Protein AF-A0A0T6B640-F1 (afdb_monomer_lite)

Organism: NCBI:txid1629725

Structure (mmCIF, N/CA/C/O backbone):
data_AF-A0A0T6B640-F1
#
_entry.id   AF-A0A0T6B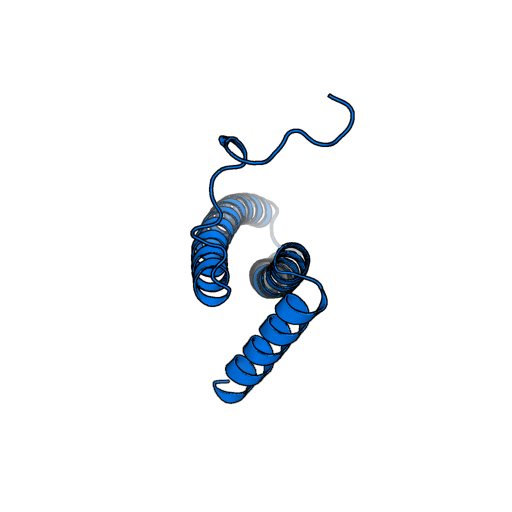640-F1
#
loop_
_atom_site.group_PDB
_atom_site.id
_atom_site.type_symbol
_atom_site.label_atom_id
_atom_site.label_alt_id
_atom_site.label_comp_id
_atom_site.label_asym_id
_atom_site.label_entity_id
_atom_site.label_seq_id
_atom_site.pdbx_PDB_ins_code
_atom_site.Cartn_x
_atom_site.Cartn_y
_atom_site.Cartn_z
_atom_site.occupancy
_atom_site.B_iso_or_equiv
_atom_site.auth_seq_id
_atom_site.auth_comp_id
_atom_site.auth_asym_id
_atom_site.auth_atom_id
_atom_site.pdbx_PDB_model_num
ATOM 1 N N . ARG A 1 1 ? -9.699 -20.304 -3.403 1.00 59.12 1 ARG A N 1
ATOM 2 C CA . ARG A 1 1 ? -9.956 -18.844 -3.419 1.00 59.12 1 ARG A CA 1
ATOM 3 C C . ARG A 1 1 ? -11.007 -18.385 -2.395 1.00 59.12 1 ARG A C 1
ATOM 5 O O . ARG A 1 1 ? -10.601 -17.715 -1.464 1.00 59.12 1 ARG A O 1
ATOM 12 N N . GLN A 1 2 ? -12.302 -18.744 -2.470 1.00 40.62 2 GLN A N 1
ATOM 13 C CA . GLN A 1 2 ? -13.299 -18.307 -1.453 1.00 40.62 2 GLN A CA 1
ATOM 14 C C . GLN A 1 2 ? -13.027 -18.875 -0.040 1.00 40.62 2 GLN A C 1
ATOM 16 O O . GLN A 1 2 ? -13.070 -18.146 0.942 1.00 40.62 2 GLN A O 1
ATOM 21 N N . LEU A 1 3 ? -12.633 -20.150 0.056 1.00 56.22 3 LEU A N 1
ATOM 22 C CA . LEU A 1 3 ? -12.233 -20.782 1.324 1.00 56.22 3 LEU A CA 1
ATOM 23 C C . LEU A 1 3 ? -10.952 -20.186 1.934 1.00 56.22 3 LEU A C 1
ATOM 25 O O . LEU A 1 3 ? -10.850 -20.077 3.149 1.00 56.22 3 LEU A O 1
ATOM 29 N N . GLU A 1 4 ? -9.996 -19.752 1.111 1.00 63.28 4 GLU A N 1
ATOM 30 C CA . GLU A 1 4 ? -8.750 -19.129 1.592 1.00 63.28 4 GLU A CA 1
ATOM 31 C C . GLU A 1 4 ? -9.000 -17.731 2.158 1.00 63.28 4 GLU A C 1
ATOM 33 O O . GLU A 1 4 ? -8.387 -17.357 3.153 1.00 63.28 4 GLU A O 1
ATOM 38 N N . LEU A 1 5 ? -9.934 -16.985 1.560 1.00 64.50 5 LEU A N 1
ATOM 39 C CA . LEU A 1 5 ? -10.341 -15.671 2.054 1.00 64.50 5 LEU A CA 1
ATOM 40 C C . LEU A 1 5 ? -11.079 -15.778 3.392 1.00 64.50 5 LEU A C 1
ATOM 42 O O . LEU A 1 5 ? -10.825 -14.972 4.283 1.00 64.50 5 LEU A O 1
ATOM 46 N N . LEU A 1 6 ? -11.929 -16.795 3.572 1.00 64.62 6 LEU A N 1
ATOM 47 C CA . LEU A 1 6 ? -12.592 -17.043 4.858 1.00 64.62 6 LEU A CA 1
ATOM 48 C C . LEU A 1 6 ? -11.600 -17.452 5.953 1.00 64.62 6 LEU A C 1
ATOM 50 O O . LEU A 1 6 ? -11.656 -16.918 7.055 1.00 64.62 6 LEU A O 1
ATOM 54 N N . LEU A 1 7 ? -10.648 -18.334 5.640 1.00 68.25 7 LEU A N 1
ATOM 55 C CA . LEU A 1 7 ? -9.650 -18.815 6.605 1.00 68.25 7 LEU A CA 1
ATOM 56 C C . LEU A 1 7 ? -8.618 -17.730 6.970 1.00 68.25 7 LEU A C 1
ATOM 58 O O . LEU A 1 7 ? -8.061 -17.735 8.066 1.00 68.25 7 LEU A O 1
ATOM 62 N N . HIS A 1 8 ? -8.345 -16.793 6.059 1.00 69.81 8 HIS A N 1
ATOM 63 C CA . HIS A 1 8 ? -7.498 -15.631 6.334 1.00 69.81 8 HIS A CA 1
ATOM 64 C C . HIS A 1 8 ? -8.224 -14.571 7.171 1.00 69.81 8 HIS A C 1
ATOM 66 O O . HIS A 1 8 ? -7.648 -14.060 8.126 1.00 69.81 8 HIS A O 1
ATOM 72 N N . ASN A 1 9 ? -9.488 -14.272 6.845 1.00 72.38 9 ASN A N 1
ATOM 73 C CA . ASN A 1 9 ? -10.304 -13.335 7.620 1.00 72.38 9 ASN A CA 1
ATOM 74 C C . ASN A 1 9 ? -10.476 -13.802 9.069 1.00 72.38 9 ASN A C 1
ATOM 76 O O . ASN A 1 9 ? -10.233 -13.018 9.976 1.00 72.38 9 ASN A O 1
ATOM 80 N N . PHE A 1 10 ? -10.788 -15.085 9.273 1.00 69.62 10 PHE A N 1
ATOM 81 C CA . PHE A 1 10 ? -10.949 -15.664 10.608 1.00 69.62 10 PHE A CA 1
ATOM 82 C C . PHE A 1 10 ? -9.686 -15.492 11.470 1.00 69.62 10 PHE A C 1
ATOM 84 O O . PHE A 1 10 ? -9.758 -15.044 12.606 1.00 69.62 10 PHE A O 1
ATOM 91 N N . ARG A 1 11 ? -8.500 -15.727 10.889 1.00 76.75 11 ARG A N 1
ATOM 92 C CA . ARG A 1 11 ? -7.226 -15.570 11.609 1.00 76.75 11 ARG A CA 1
ATOM 93 C C . ARG A 1 11 ? -6.909 -14.129 12.007 1.00 76.75 11 ARG A C 1
ATOM 95 O O . ARG A 1 11 ? -6.250 -13.922 13.020 1.00 76.75 11 ARG A O 1
ATOM 102 N N . LEU A 1 12 ? -7.312 -13.138 11.211 1.00 83.12 12 LEU A N 1
ATOM 103 C CA . LEU A 1 12 ? -7.109 -11.730 11.565 1.00 83.12 12 LEU A CA 1
ATOM 104 C C . LEU A 1 12 ? -8.036 -11.296 12.701 1.00 83.12 12 LEU A C 1
ATOM 106 O O . LEU A 1 12 ? -7.605 -10.533 13.563 1.00 83.12 12 LEU A O 1
ATOM 110 N N . ASP A 1 13 ? -9.270 -11.802 12.699 1.00 83.19 13 ASP A N 1
ATOM 111 C CA . ASP A 1 13 ? -10.258 -11.528 13.739 1.00 83.19 13 ASP A CA 1
ATOM 112 C C . ASP A 1 13 ? -9.788 -12.102 15.094 1.00 83.19 13 ASP A C 1
ATOM 114 O O . ASP A 1 13 ? -9.744 -11.361 16.074 1.00 83.19 13 ASP A O 1
ATOM 118 N N . ASP A 1 14 ? -9.277 -13.342 15.125 1.00 86.38 14 ASP A N 1
ATOM 119 C CA . ASP A 1 14 ? -8.721 -13.971 16.341 1.00 86.38 14 ASP A CA 1
ATOM 120 C C . ASP A 1 14 ? -7.536 -13.180 16.936 1.00 86.38 14 ASP A C 1
ATOM 122 O O . ASP A 1 14 ? -7.410 -13.000 18.150 1.00 86.38 14 ASP A O 1
ATOM 126 N N . ILE A 1 15 ? -6.634 -12.690 16.074 1.00 85.00 15 ILE A N 1
ATOM 127 C CA . ILE A 1 15 ? -5.472 -11.888 16.489 1.00 85.00 15 ILE A CA 1
ATOM 128 C C . ILE A 1 15 ? -5.931 -10.536 17.041 1.00 85.00 15 ILE A C 1
ATOM 130 O O . ILE A 1 15 ? -5.375 -10.065 18.035 1.00 85.00 15 ILE A O 1
ATOM 134 N N . ALA A 1 16 ? -6.917 -9.903 16.404 1.00 86.88 16 ALA A N 1
ATOM 135 C CA . ALA A 1 16 ? -7.463 -8.629 16.851 1.00 86.88 16 ALA A CA 1
ATOM 136 C C . ALA A 1 16 ? -8.223 -8.762 18.178 1.00 86.88 16 ALA A C 1
ATOM 138 O O . ALA A 1 16 ? -8.130 -7.861 19.009 1.00 86.88 16 ALA A O 1
ATOM 139 N N . GLU A 1 17 ? -8.914 -9.878 18.409 1.00 86.31 17 GLU A N 1
ATOM 140 C CA . GLU A 1 17 ? -9.605 -10.160 19.669 1.00 86.31 17 GLU A CA 1
ATOM 141 C C . GLU A 1 17 ? -8.618 -10.443 20.814 1.00 86.31 17 GLU A C 1
ATOM 143 O O . GLU A 1 17 ? -8.789 -9.925 21.916 1.00 86.31 17 GLU A O 1
ATOM 148 N N . TYR A 1 18 ? -7.535 -11.187 20.553 1.00 88.50 18 TYR A N 1
ATOM 149 C CA . TYR A 1 18 ? -6.545 -11.531 21.582 1.00 88.50 18 TYR A CA 1
ATOM 150 C C . TYR A 1 18 ? -5.541 -10.403 21.884 1.00 88.50 18 TYR A C 1
ATOM 152 O O . TYR A 1 18 ? -5.236 -10.132 23.045 1.00 88.50 18 TYR A O 1
ATOM 160 N N . PHE A 1 19 ? -4.993 -9.745 20.855 1.00 85.69 19 PHE A N 1
ATOM 161 C CA . PHE A 1 19 ? -3.958 -8.707 21.002 1.00 85.69 19 PHE A CA 1
ATOM 162 C C . PHE A 1 19 ? -4.503 -7.276 20.918 1.00 85.69 19 PHE A C 1
ATOM 164 O O . PHE A 1 19 ? -3.788 -6.323 21.230 1.00 85.69 19 PHE A O 1
ATOM 171 N N . GLY A 1 20 ? -5.752 -7.104 20.493 1.00 86.44 20 GLY A N 1
ATOM 172 C CA . GLY A 1 20 ? -6.370 -5.806 20.268 1.00 86.44 20 GLY A CA 1
ATOM 173 C C . GLY A 1 20 ? -6.269 -5.324 18.819 1.00 86.44 20 GLY A C 1
ATOM 174 O O . GLY A 1 20 ? -5.357 -5.654 18.051 1.00 86.44 20 GLY A O 1
ATOM 175 N N . VAL A 1 21 ? -7.206 -4.447 18.462 1.00 87.06 21 VAL A N 1
ATOM 176 C CA . VAL A 1 21 ? -7.420 -3.954 17.093 1.00 87.06 21 VAL A CA 1
ATOM 177 C C . VAL A 1 21 ? -6.201 -3.240 16.504 1.00 87.06 21 VAL A C 1
ATOM 179 O O . VAL A 1 21 ? -5.927 -3.369 15.313 1.00 87.06 21 VAL A O 1
ATOM 182 N N . LYS A 1 22 ? -5.401 -2.541 17.320 1.00 85.56 22 LYS A N 1
ATOM 183 C CA . LYS A 1 22 ? -4.188 -1.852 16.844 1.00 85.56 22 LYS A CA 1
ATOM 184 C C . LYS A 1 22 ? -3.147 -2.829 16.284 1.00 85.56 22 LYS A C 1
ATOM 186 O O . LYS A 1 22 ? -2.540 -2.555 15.249 1.00 85.56 22 LYS A O 1
ATOM 191 N N . ILE A 1 23 ? -2.950 -3.963 16.957 1.00 87.50 23 ILE A N 1
ATOM 192 C CA . ILE A 1 23 ? -2.012 -5.009 16.530 1.00 87.50 23 ILE A CA 1
ATOM 193 C C . ILE A 1 23 ? -2.610 -5.812 15.369 1.00 87.50 23 ILE A C 1
ATOM 195 O O . ILE A 1 23 ? -1.911 -6.065 14.387 1.00 87.50 23 ILE A O 1
ATOM 199 N N . GLY A 1 24 ? -3.913 -6.109 15.412 1.00 89.00 24 GLY A N 1
ATOM 200 C CA . GLY A 1 24 ? -4.632 -6.725 14.292 1.00 89.00 24 GLY A CA 1
ATOM 201 C C . GLY A 1 24 ? -4.518 -5.913 12.995 1.00 89.00 24 GLY A C 1
ATOM 202 O O . GLY A 1 24 ? -4.179 -6.460 11.945 1.00 89.00 24 GLY A O 1
ATOM 203 N N . MET A 1 25 ? -4.700 -4.591 13.067 1.00 89.00 25 MET A N 1
ATOM 204 C CA . MET A 1 25 ? -4.591 -3.691 11.914 1.00 89.00 25 MET A CA 1
ATOM 205 C C . MET A 1 25 ? -3.171 -3.670 11.325 1.00 89.00 25 MET A C 1
ATOM 207 O O . MET A 1 25 ? -3.011 -3.599 10.107 1.00 89.00 25 MET A O 1
ATOM 211 N N . TYR A 1 26 ? -2.133 -3.784 12.161 1.00 89.56 26 TYR A N 1
ATOM 212 C CA . TYR A 1 26 ? -0.746 -3.882 11.695 1.00 89.56 26 TYR A CA 1
ATOM 213 C C . TYR A 1 26 ? -0.493 -5.169 10.898 1.00 89.56 26 TYR A C 1
ATOM 215 O O . TYR A 1 26 ? 0.060 -5.115 9.799 1.00 89.56 26 TYR A O 1
ATOM 223 N N . PHE A 1 27 ? -0.923 -6.325 11.410 1.00 88.81 27 PHE A N 1
ATOM 224 C CA . PHE A 1 27 ? -0.769 -7.593 10.690 1.00 88.81 27 PHE A CA 1
ATOM 225 C C . PHE A 1 27 ? -1.593 -7.624 9.400 1.00 88.81 27 PHE A C 1
ATOM 227 O O . PHE A 1 27 ? -1.111 -8.097 8.369 1.00 88.81 27 PHE A O 1
ATOM 234 N N . ALA A 1 28 ? -2.798 -7.053 9.430 1.00 89.88 28 ALA A N 1
ATOM 235 C CA . ALA A 1 28 ? -3.635 -6.888 8.250 1.00 89.88 28 ALA A CA 1
ATOM 236 C C . ALA A 1 28 ? -2.958 -6.000 7.187 1.00 89.88 28 ALA A C 1
ATOM 238 O O . ALA A 1 28 ? -2.963 -6.341 6.002 1.00 89.88 28 ALA A O 1
ATOM 239 N N . TRP A 1 29 ? -2.313 -4.906 7.608 1.00 90.38 29 TRP A N 1
ATOM 240 C CA . TRP A 1 29 ? -1.509 -4.050 6.731 1.00 90.38 29 TRP A CA 1
ATOM 241 C C . TRP A 1 29 ? -0.329 -4.792 6.124 1.00 90.38 29 TRP A C 1
ATOM 243 O O . TRP A 1 29 ? -0.127 -4.729 4.915 1.00 90.38 29 TRP A O 1
ATOM 253 N N . LEU A 1 30 ? 0.419 -5.538 6.933 1.00 89.25 30 LEU A N 1
ATOM 254 C CA . LEU A 1 30 ? 1.593 -6.273 6.477 1.00 89.25 30 LEU A CA 1
ATOM 255 C C . LEU A 1 30 ? 1.231 -7.327 5.415 1.00 89.25 30 LEU A C 1
ATOM 257 O O . LEU A 1 30 ? 1.897 -7.428 4.381 1.00 89.25 30 LEU A O 1
ATOM 261 N N . GLY A 1 31 ? 0.150 -8.082 5.631 1.00 88.38 31 GLY A N 1
ATOM 262 C CA . GLY A 1 31 ? -0.361 -9.048 4.653 1.00 88.38 31 GLY A CA 1
ATOM 263 C C . GLY A 1 31 ? -0.829 -8.385 3.352 1.00 88.38 31 GLY A C 1
ATOM 264 O O . GLY A 1 31 ? -0.505 -8.836 2.250 1.00 88.38 31 GLY A O 1
ATOM 265 N N . HIS A 1 32 ? -1.541 -7.262 3.454 1.00 88.19 32 HIS A N 1
ATOM 266 C CA . HIS A 1 32 ? -1.981 -6.509 2.280 1.00 88.19 32 HIS A CA 1
ATOM 267 C C . HIS A 1 32 ? -0.803 -5.882 1.510 1.00 88.19 32 HIS A C 1
ATOM 269 O O . HIS A 1 32 ? -0.768 -5.911 0.282 1.00 88.19 32 HIS A O 1
ATOM 275 N N . TYR A 1 33 ? 0.203 -5.368 2.217 1.00 88.81 33 TYR A N 1
ATOM 276 C CA . TYR A 1 33 ? 1.395 -4.763 1.624 1.00 88.81 33 TYR A CA 1
ATOM 277 C C . TYR A 1 33 ? 2.242 -5.792 0.872 1.00 88.81 33 TYR A C 1
ATOM 279 O O . TYR A 1 33 ? 2.584 -5.595 -0.290 1.00 88.81 33 TYR A O 1
ATOM 287 N N . THR A 1 34 ? 2.540 -6.928 1.505 1.00 88.88 34 THR A N 1
ATOM 288 C CA . THR A 1 34 ? 3.339 -8.003 0.890 1.00 88.88 34 THR A CA 1
ATOM 289 C C . THR A 1 34 ? 2.681 -8.573 -0.365 1.00 88.88 34 THR A C 1
ATOM 291 O O . THR A 1 34 ? 3.360 -8.808 -1.365 1.00 88.88 34 THR A O 1
ATOM 294 N N . THR A 1 35 ? 1.355 -8.727 -0.360 1.00 86.88 35 THR A N 1
ATOM 295 C CA . THR A 1 35 ? 0.609 -9.149 -1.554 1.00 86.88 35 THR A CA 1
ATOM 296 C C . THR A 1 35 ? 0.600 -8.069 -2.633 1.00 86.88 35 THR A C 1
ATOM 298 O O . THR A 1 35 ? 0.824 -8.388 -3.801 1.00 86.88 35 THR A O 1
ATOM 301 N N . ALA A 1 36 ? 0.443 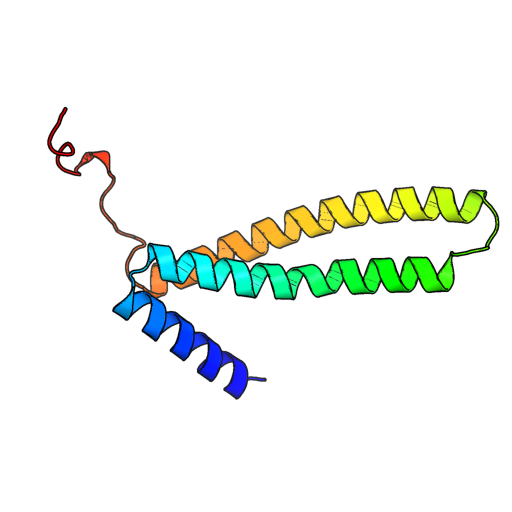-6.793 -2.276 1.00 89.25 36 ALA A N 1
ATOM 302 C CA . ALA A 1 36 ? 0.531 -5.692 -3.231 1.00 89.25 36 ALA A CA 1
ATOM 303 C C . ALA A 1 36 ? 1.920 -5.584 -3.886 1.00 89.25 36 ALA A C 1
ATOM 305 O O . ALA A 1 36 ? 1.995 -5.306 -5.084 1.00 89.25 36 ALA A O 1
ATOM 306 N N . LEU A 1 37 ? 3.001 -5.850 -3.139 1.00 88.62 37 LEU A N 1
ATOM 307 C CA . LEU A 1 37 ? 4.393 -5.804 -3.617 1.00 88.62 37 LEU A CA 1
ATOM 308 C C . LEU A 1 37 ? 4.709 -6.846 -4.693 1.00 88.62 37 LEU A C 1
ATOM 310 O O . LEU A 1 37 ? 5.630 -6.649 -5.486 1.00 88.62 37 LEU A O 1
ATOM 314 N N . SER A 1 38 ? 3.932 -7.926 -4.766 1.00 87.94 38 SER A N 1
ATOM 315 C CA . SER A 1 38 ? 4.094 -8.923 -5.826 1.00 87.94 38 SER A CA 1
ATOM 316 C C . SER A 1 38 ? 3.875 -8.329 -7.227 1.00 87.94 38 SER A C 1
ATOM 318 O O . SER A 1 38 ? 4.562 -8.715 -8.168 1.00 87.94 38 SER A O 1
ATOM 320 N N . ILE A 1 39 ? 2.990 -7.335 -7.368 1.00 87.75 39 ILE A N 1
ATOM 321 C CA . ILE A 1 39 ? 2.655 -6.703 -8.654 1.00 87.75 39 ILE A CA 1
ATOM 322 C C . ILE A 1 39 ? 3.858 -5.950 -9.259 1.00 87.75 39 ILE A C 1
ATOM 324 O O . ILE A 1 39 ? 4.257 -6.289 -10.376 1.00 87.75 39 ILE A O 1
ATOM 328 N N . PRO A 1 40 ? 4.478 -4.964 -8.577 1.00 90.31 40 PRO A N 1
ATOM 329 C CA . PRO A 1 40 ? 5.639 -4.259 -9.112 1.00 90.31 40 PRO A CA 1
ATOM 330 C C . PRO A 1 40 ? 6.861 -5.173 -9.230 1.00 90.31 40 PRO A C 1
ATOM 332 O O . PRO A 1 40 ? 7.659 -4.975 -10.143 1.00 90.31 40 PRO A O 1
ATOM 335 N N . ALA A 1 41 ? 6.989 -6.201 -8.380 1.00 90.44 41 ALA A N 1
ATOM 336 C CA . ALA A 1 41 ? 8.051 -7.198 -8.506 1.00 90.44 41 ALA A CA 1
ATOM 337 C C . ALA A 1 41 ? 7.948 -7.977 -9.827 1.00 90.44 41 ALA A C 1
ATOM 339 O O . ALA A 1 41 ? 8.946 -8.129 -10.529 1.00 90.44 41 ALA A O 1
ATOM 340 N N . ILE A 1 42 ? 6.740 -8.408 -10.208 1.00 92.44 42 ILE A N 1
ATOM 341 C CA . ILE A 1 42 ? 6.499 -9.087 -11.488 1.00 92.44 42 ILE A CA 1
ATOM 342 C C . ILE A 1 42 ? 6.789 -8.140 -12.657 1.00 92.44 42 ILE A C 1
ATOM 344 O O . ILE A 1 42 ? 7.516 -8.511 -13.574 1.00 92.44 42 ILE A O 1
ATOM 348 N N . VAL A 1 43 ? 6.279 -6.905 -12.620 1.00 90.56 43 VAL A N 1
ATOM 349 C CA . VAL A 1 43 ? 6.505 -5.914 -13.690 1.00 90.56 43 VAL A CA 1
ATOM 350 C C . VAL A 1 43 ? 7.991 -5.588 -13.853 1.00 90.56 43 VAL A C 1
ATOM 352 O O . VAL A 1 43 ? 8.489 -5.567 -14.976 1.00 90.56 43 VAL A O 1
ATOM 355 N N . GLY A 1 44 ? 8.716 -5.388 -12.749 1.00 90.00 44 GLY A N 1
ATOM 356 C CA . GLY A 1 44 ? 10.158 -5.144 -12.765 1.00 90.00 44 GLY A CA 1
ATOM 357 C C . GLY A 1 44 ? 10.952 -6.342 -13.285 1.00 90.00 44 GLY A C 1
ATOM 358 O O . GLY A 1 44 ? 11.889 -6.168 -14.059 1.00 90.00 44 GLY A O 1
ATOM 359 N N . PHE A 1 45 ? 10.544 -7.563 -12.933 1.00 91.44 45 PHE A N 1
ATOM 360 C CA . PHE A 1 45 ? 11.156 -8.784 -13.455 1.00 91.44 45 PHE A CA 1
ATOM 361 C C . PHE A 1 45 ? 10.927 -8.948 -14.964 1.00 91.44 45 PHE A C 1
ATOM 363 O O . PHE A 1 45 ? 11.864 -9.263 -15.695 1.00 91.44 45 PHE A O 1
ATOM 370 N N . PHE A 1 46 ? 9.715 -8.668 -15.454 1.00 89.50 46 PHE A N 1
ATOM 371 C CA . PHE A 1 46 ? 9.424 -8.644 -16.890 1.00 89.50 46 PHE A CA 1
ATOM 372 C C . PHE A 1 46 ? 10.222 -7.562 -17.621 1.00 89.50 46 PHE A C 1
ATOM 374 O O . PHE A 1 46 ? 10.767 -7.829 -18.689 1.00 89.50 46 PHE A O 1
ATOM 381 N N . PHE A 1 47 ? 10.331 -6.364 -17.043 1.00 87.38 47 PHE A N 1
ATOM 382 C CA . PHE A 1 47 ? 11.153 -5.295 -17.602 1.00 87.38 47 PHE A CA 1
ATOM 383 C C . PHE A 1 47 ? 12.620 -5.721 -17.705 1.00 87.38 47 PHE A C 1
ATOM 385 O O . PHE A 1 47 ? 13.227 -5.592 -18.765 1.00 87.38 47 PHE A O 1
ATOM 392 N N . TRP A 1 48 ? 13.166 -6.302 -16.637 1.00 85.56 48 TRP A N 1
ATOM 393 C CA . TRP A 1 48 ? 14.527 -6.820 -16.631 1.00 85.56 48 TRP A CA 1
ATOM 394 C C . TRP A 1 48 ? 14.718 -7.907 -17.699 1.00 85.56 48 TRP A C 1
ATOM 396 O O . TRP A 1 48 ? 15.621 -7.792 -18.515 1.00 85.56 48 TRP A O 1
ATOM 406 N N . LEU A 1 49 ? 13.832 -8.901 -17.799 1.00 86.94 49 LEU A N 1
ATOM 407 C CA . LEU A 1 49 ? 13.946 -9.947 -18.824 1.00 86.94 49 LEU A CA 1
ATOM 408 C C . LEU A 1 49 ? 13.839 -9.421 -20.265 1.00 86.94 49 LEU A C 1
ATOM 410 O O . LEU A 1 49 ? 14.544 -9.905 -21.147 1.00 86.94 49 LEU A O 1
ATOM 414 N N . CYS A 1 50 ? 12.941 -8.470 -20.531 1.00 81.94 50 CYS A N 1
ATOM 415 C CA . CYS A 1 50 ? 12.690 -7.986 -21.888 1.00 81.94 50 CYS A CA 1
ATOM 416 C C . CYS A 1 50 ? 13.676 -6.909 -22.348 1.00 81.94 50 CYS A C 1
ATOM 418 O O . CYS A 1 50 ? 13.926 -6.817 -23.551 1.00 81.94 50 CYS A O 1
ATOM 420 N N . CYS A 1 51 ? 14.189 -6.080 -21.437 1.00 74.62 51 CYS A N 1
ATOM 421 C CA . CYS A 1 51 ? 14.969 -4.887 -21.771 1.00 74.62 51 CYS A CA 1
ATOM 422 C C . CYS A 1 51 ? 16.460 -4.998 -21.441 1.00 74.62 51 CYS A C 1
ATOM 424 O O . CYS A 1 51 ? 17.231 -4.253 -22.040 1.00 74.62 51 CYS A O 1
ATOM 426 N N . ASN A 1 52 ? 16.882 -5.925 -20.572 1.00 72.38 52 ASN A N 1
ATOM 427 C CA . ASN A 1 52 ? 18.289 -6.067 -20.199 1.00 72.38 52 ASN A CA 1
ATOM 428 C C . ASN A 1 52 ? 19.146 -6.454 -21.417 1.00 72.38 52 ASN A C 1
ATOM 430 O O . ASN A 1 52 ? 18.933 -7.494 -22.042 1.00 72.38 52 ASN A O 1
ATOM 434 N N . GLY A 1 53 ? 20.096 -5.584 -21.774 1.00 70.88 53 GLY A N 1
ATOM 435 C CA . GLY A 1 53 ? 21.023 -5.808 -22.887 1.00 70.88 53 GLY A CA 1
ATOM 436 C C . GLY A 1 53 ? 20.511 -5.361 -24.263 1.00 70.88 53 GLY A C 1
ATOM 437 O O . GLY A 1 53 ? 21.103 -5.729 -25.279 1.00 70.88 53 GLY A O 1
ATOM 438 N N . ARG A 1 54 ? 19.424 -4.576 -24.330 1.00 71.62 54 ARG A N 1
ATOM 439 C CA . ARG A 1 54 ? 18.961 -3.914 -25.569 1.00 71.62 54 ARG A CA 1
ATOM 440 C C . ARG A 1 54 ? 19.591 -2.518 -25.720 1.00 71.62 54 ARG A C 1
ATOM 442 O O . ARG A 1 54 ? 20.357 -2.067 -24.883 1.00 71.62 54 ARG A O 1
ATOM 449 N N . HIS A 1 55 ? 19.314 -1.842 -26.838 1.00 76.31 55 HIS A N 1
ATOM 450 C CA . HIS A 1 55 ? 19.788 -0.477 -27.130 1.00 76.31 55 HIS A CA 1
ATOM 451 C C . HIS A 1 55 ? 19.503 0.518 -25.980 1.00 76.31 55 HIS A C 1
ATOM 453 O O . HIS A 1 55 ? 18.379 0.550 -25.481 1.00 76.31 55 HIS A O 1
ATOM 459 N N . GLN A 1 56 ? 20.469 1.394 -25.658 1.00 80.44 56 GLN A N 1
ATOM 460 C CA . GLN A 1 56 ? 20.413 2.376 -24.551 1.00 80.44 56 GLN A CA 1
ATOM 461 C C . GLN A 1 56 ? 19.153 3.265 -24.557 1.00 80.44 56 GLN A C 1
ATOM 463 O O . GLN A 1 56 ? 18.592 3.571 -23.510 1.00 80.44 56 GLN A O 1
ATOM 468 N N . THR A 1 57 ? 18.647 3.635 -25.735 1.00 81.69 57 THR A N 1
ATOM 469 C CA . THR A 1 57 ? 17.432 4.457 -25.867 1.00 81.69 57 THR A CA 1
ATOM 470 C C . THR A 1 57 ? 16.148 3.735 -25.449 1.00 81.69 57 THR A C 1
ATOM 472 O O . THR A 1 57 ? 15.202 4.384 -25.011 1.00 81.69 57 THR A O 1
ATOM 475 N N . LEU A 1 58 ? 16.086 2.402 -25.565 1.00 81.75 58 LEU A N 1
ATOM 476 C CA . LEU A 1 58 ? 14.925 1.615 -25.132 1.00 81.75 58 LEU A CA 1
ATOM 477 C C . LEU A 1 58 ? 14.888 1.445 -23.610 1.00 81.75 58 LEU A C 1
ATOM 479 O O . LEU A 1 58 ? 13.803 1.400 -23.032 1.00 81.75 58 LEU A O 1
ATOM 483 N N . GLU A 1 59 ? 16.056 1.358 -22.973 1.00 84.06 59 GLU A N 1
ATOM 484 C CA . GLU A 1 59 ? 16.171 1.265 -21.517 1.00 84.06 59 GLU A CA 1
ATOM 485 C C . GLU A 1 59 ? 15.720 2.573 -20.853 1.00 84.06 59 GLU A C 1
ATOM 487 O O . GLU A 1 59 ? 14.869 2.530 -19.966 1.00 84.06 59 GLU A O 1
ATOM 492 N N . ASP A 1 60 ? 16.176 3.728 -21.351 1.00 87.06 60 ASP A N 1
ATOM 493 C CA . ASP A 1 60 ? 15.777 5.049 -20.839 1.00 87.06 60 ASP A CA 1
ATOM 494 C C . ASP A 1 60 ? 14.262 5.286 -20.925 1.00 87.06 60 ASP A C 1
ATOM 496 O O . ASP A 1 60 ? 13.626 5.671 -19.940 1.00 87.06 60 ASP A O 1
ATOM 500 N N . ILE A 1 61 ? 13.649 4.997 -22.080 1.00 87.88 61 ILE A N 1
ATOM 501 C CA . ILE A 1 61 ? 12.189 5.094 -22.245 1.00 87.88 61 ILE A CA 1
ATOM 502 C C . ILE A 1 61 ? 11.480 4.139 -21.274 1.00 87.88 61 ILE A C 1
ATOM 504 O O . ILE A 1 61 ? 10.475 4.497 -20.657 1.00 87.88 61 ILE A O 1
ATOM 508 N N . GLY A 1 62 ? 12.024 2.934 -21.102 1.00 87.19 62 GLY A N 1
ATOM 509 C CA . GLY A 1 62 ? 11.533 1.934 -20.165 1.00 87.19 62 GLY A CA 1
ATOM 510 C C . GLY A 1 62 ? 11.526 2.403 -18.710 1.00 87.19 62 GLY A C 1
ATOM 511 O O . GLY A 1 62 ? 10.510 2.262 -18.029 1.00 87.19 62 GLY A O 1
ATOM 512 N N . TYR A 1 63 ? 12.615 3.018 -18.244 1.00 88.81 63 TYR A N 1
ATOM 513 C CA . TYR A 1 63 ? 12.709 3.562 -16.887 1.00 88.81 63 TYR A CA 1
ATOM 514 C C . TYR A 1 63 ? 11.719 4.702 -16.646 1.00 88.81 63 TYR A C 1
ATOM 516 O O . TYR A 1 63 ? 11.080 4.747 -15.590 1.00 88.81 63 TYR A O 1
ATOM 524 N N . VAL A 1 64 ? 11.527 5.589 -17.628 1.00 92.00 64 VAL A N 1
ATOM 525 C CA . VAL A 1 64 ? 10.530 6.665 -17.531 1.00 92.00 64 VAL A CA 1
ATOM 526 C C . VAL A 1 64 ? 9.125 6.074 -17.390 1.00 92.00 64 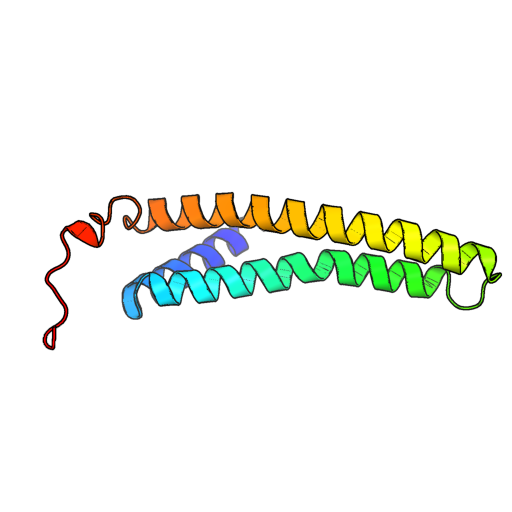VAL A C 1
ATOM 528 O O . VAL A 1 64 ? 8.397 6.441 -16.465 1.00 92.00 64 VAL A O 1
ATOM 531 N N . LEU A 1 65 ? 8.759 5.093 -18.220 1.00 90.25 65 LEU A N 1
ATOM 532 C CA . LEU A 1 65 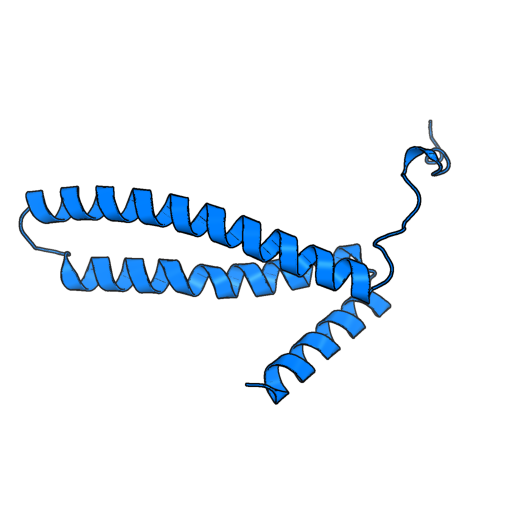? 7.464 4.409 -18.120 1.00 90.25 65 LEU A CA 1
ATOM 533 C C . LEU A 1 65 ? 7.294 3.672 -16.782 1.00 90.25 65 LEU A C 1
ATOM 535 O O . LEU A 1 65 ? 6.231 3.752 -16.161 1.00 90.25 65 LEU A O 1
ATOM 539 N N . PHE A 1 66 ? 8.343 3.004 -16.299 1.00 90.69 66 PHE A N 1
ATOM 540 C CA . PHE A 1 66 ? 8.330 2.313 -15.011 1.00 90.69 66 PHE A CA 1
ATOM 541 C C . PHE A 1 66 ? 8.156 3.283 -13.835 1.00 90.69 66 PHE A C 1
ATOM 543 O O . PHE A 1 66 ? 7.444 2.968 -12.880 1.00 90.69 66 PHE A O 1
ATOM 550 N N . SER A 1 67 ? 8.746 4.479 -13.897 1.00 92.62 67 SER A N 1
ATOM 551 C CA . SER A 1 67 ? 8.584 5.490 -12.846 1.00 92.62 67 SER A CA 1
ATOM 552 C C . SER A 1 67 ? 7.141 6.002 -12.750 1.00 92.62 67 SER A C 1
ATOM 554 O O . SER A 1 67 ? 6.577 6.037 -11.656 1.00 92.62 67 SER A O 1
ATOM 556 N N . VAL A 1 68 ? 6.494 6.288 -13.887 1.00 94.50 68 VAL A N 1
ATOM 557 C CA . VAL A 1 68 ? 5.070 6.664 -13.932 1.00 94.50 68 VAL A CA 1
ATOM 558 C C . VAL A 1 68 ? 4.197 5.528 -13.397 1.00 94.50 68 VAL A C 1
ATOM 560 O O . VAL A 1 68 ? 3.308 5.761 -12.577 1.00 94.50 68 VAL A O 1
ATOM 563 N N . PHE A 1 69 ? 4.485 4.286 -13.797 1.00 93.19 69 PHE A N 1
ATOM 564 C CA . PHE A 1 69 ? 3.791 3.108 -13.284 1.00 93.19 69 PHE A CA 1
ATOM 565 C C . PHE A 1 69 ? 3.914 2.973 -11.759 1.00 93.19 69 PHE A C 1
ATOM 567 O O . PHE A 1 69 ? 2.910 2.716 -11.101 1.00 93.19 69 PHE A O 1
ATOM 574 N N . ASN A 1 70 ? 5.099 3.192 -11.178 1.00 92.00 70 ASN A N 1
ATOM 575 C CA . ASN A 1 70 ? 5.298 3.123 -9.726 1.00 92.00 70 ASN A CA 1
ATOM 576 C C . ASN A 1 70 ? 4.460 4.158 -8.975 1.00 92.00 70 ASN A C 1
ATOM 578 O O . ASN A 1 70 ? 3.879 3.834 -7.941 1.00 92.00 70 ASN A O 1
ATOM 582 N N . VAL A 1 71 ? 4.358 5.382 -9.499 1.00 94.19 71 VAL A N 1
ATOM 583 C CA . VAL A 1 71 ? 3.514 6.426 -8.898 1.00 94.19 71 VAL A CA 1
ATOM 584 C C . VAL A 1 71 ? 2.044 6.010 -8.939 1.00 94.19 71 VAL A C 1
ATOM 586 O O . VAL A 1 71 ? 1.351 6.067 -7.921 1.00 94.19 71 VAL A O 1
ATOM 589 N N . VAL A 1 72 ? 1.567 5.526 -10.089 1.00 94.12 72 VAL A N 1
ATOM 590 C CA . VAL A 1 72 ? 0.191 5.025 -10.220 1.00 94.12 72 VAL A CA 1
ATOM 591 C C . VAL A 1 72 ? -0.047 3.853 -9.267 1.00 94.12 72 VAL A C 1
ATOM 593 O O . VAL A 1 72 ? -1.025 3.863 -8.527 1.00 94.12 72 VAL A O 1
ATOM 596 N N . TRP A 1 73 ? 0.862 2.884 -9.207 1.00 93.31 73 TRP A N 1
ATOM 597 C CA . TRP A 1 73 ? 0.760 1.739 -8.306 1.00 93.31 73 TRP A CA 1
ATOM 598 C C . TRP A 1 73 ? 0.747 2.150 -6.824 1.00 93.31 73 TRP A C 1
ATOM 600 O O . TRP A 1 73 ? -0.091 1.677 -6.059 1.00 93.31 73 TRP A O 1
ATOM 610 N N . ALA A 1 74 ? 1.606 3.084 -6.412 1.00 92.31 74 ALA A N 1
ATOM 611 C CA . ALA A 1 74 ? 1.629 3.578 -5.037 1.00 92.31 74 ALA A CA 1
ATOM 612 C C . ALA A 1 74 ? 0.306 4.270 -4.664 1.00 92.31 74 ALA A C 1
ATOM 614 O O . ALA A 1 74 ? -0.240 4.054 -3.580 1.00 92.31 74 ALA A O 1
ATOM 615 N N . THR A 1 75 ? -0.251 5.074 -5.576 1.00 94.25 75 THR A N 1
ATOM 616 C CA . THR A 1 75 ? -1.537 5.748 -5.338 1.00 94.25 75 THR A CA 1
ATOM 617 C C . THR A 1 75 ? -2.716 4.776 -5.293 1.00 94.25 75 THR A C 1
ATOM 619 O O . THR A 1 75 ? -3.587 4.929 -4.433 1.00 94.25 75 THR A O 1
ATOM 622 N N . THR A 1 76 ? -2.760 3.764 -6.165 1.00 91.75 76 THR A N 1
ATOM 623 C CA . THR A 1 76 ? -3.822 2.747 -6.143 1.00 91.75 76 THR A CA 1
ATOM 624 C C . THR A 1 76 ? -3.723 1.867 -4.903 1.00 91.75 76 THR A C 1
ATOM 626 O O . THR A 1 76 ? -4.751 1.597 -4.283 1.00 91.75 76 THR A O 1
ATOM 629 N N . TYR A 1 77 ? -2.510 1.508 -4.474 1.00 91.75 77 TYR A N 1
ATOM 630 C CA . TYR A 1 77 ? -2.273 0.794 -3.221 1.00 91.75 77 TYR A CA 1
ATOM 631 C C . TYR A 1 77 ? -2.823 1.564 -2.016 1.00 91.75 77 TYR A C 1
ATOM 633 O O . TYR A 1 77 ? -3.596 1.019 -1.232 1.00 91.75 77 TYR A O 1
ATOM 641 N N . LEU A 1 78 ? -2.494 2.854 -1.892 1.00 91.56 78 LEU A N 1
ATOM 642 C CA . LEU A 1 78 ? -2.989 3.679 -0.787 1.00 91.56 78 LEU A CA 1
ATOM 643 C C . LEU A 1 78 ? -4.519 3.780 -0.779 1.00 91.56 78 LEU A C 1
ATOM 645 O O . LEU A 1 78 ? -5.134 3.766 0.286 1.00 91.56 78 LEU A O 1
ATOM 649 N N . GLN A 1 79 ? -5.149 3.871 -1.951 1.00 93.25 79 GLN A N 1
ATOM 650 C CA . GLN A 1 79 ? -6.608 3.882 -2.053 1.00 93.25 79 GLN A CA 1
ATOM 651 C C . GLN A 1 79 ? -7.233 2.534 -1.676 1.00 93.25 79 GLN A C 1
ATOM 653 O O . GLN A 1 79 ? -8.244 2.513 -0.972 1.00 93.25 79 GLN A O 1
ATOM 658 N N . ALA A 1 80 ? -6.641 1.423 -2.117 1.00 91.12 80 ALA A N 1
ATOM 659 C CA . ALA A 1 80 ? -7.089 0.080 -1.763 1.00 91.12 80 ALA A CA 1
ATOM 660 C C . ALA A 1 80 ? -6.963 -0.163 -0.254 1.00 91.12 80 ALA A C 1
ATOM 662 O O . ALA A 1 80 ? -7.922 -0.605 0.378 1.00 91.12 80 ALA A O 1
ATOM 663 N N . TRP A 1 81 ? -5.832 0.234 0.335 1.00 92.44 81 TRP A N 1
ATOM 664 C CA . TRP A 1 81 ? -5.602 0.136 1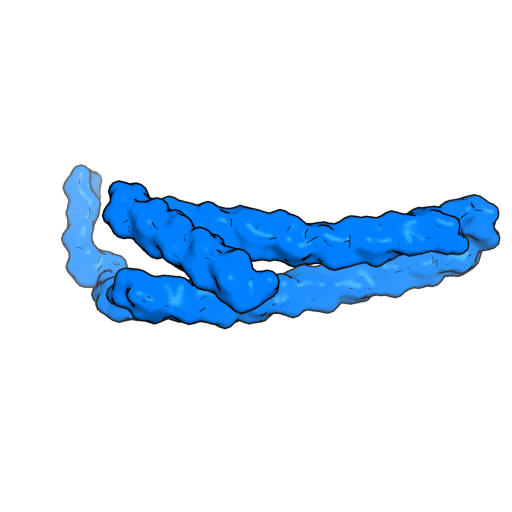.769 1.00 92.44 81 TRP A CA 1
ATOM 665 C C . TRP A 1 81 ? -6.632 0.932 2.572 1.00 92.44 81 TRP A C 1
ATOM 667 O O . TRP A 1 81 ? -7.206 0.389 3.506 1.00 92.44 81 TRP A O 1
ATOM 677 N N . LYS A 1 82 ? -6.940 2.179 2.182 1.00 90.62 82 LYS A N 1
ATOM 678 C CA . LYS A 1 82 ? -7.968 2.993 2.862 1.00 90.62 82 LYS A CA 1
ATOM 679 C C . LYS A 1 82 ? -9.340 2.315 2.890 1.00 90.62 82 LYS A C 1
ATOM 681 O O . LYS A 1 82 ? -10.049 2.405 3.889 1.00 90.62 82 LYS A O 1
ATOM 686 N N . ARG A 1 83 ? -9.726 1.651 1.796 1.00 91.38 83 ARG A N 1
ATOM 687 C CA . ARG A 1 83 ? -10.994 0.907 1.722 1.00 91.38 83 ARG A CA 1
ATOM 688 C C . ARG A 1 83 ? -10.962 -0.316 2.634 1.00 91.38 83 ARG A C 1
ATOM 690 O O . ARG A 1 83 ? -11.888 -0.513 3.412 1.00 91.38 83 ARG A O 1
ATOM 697 N N . TYR A 1 84 ? -9.878 -1.085 2.571 1.00 90.19 84 TYR A N 1
ATOM 698 C CA . TYR A 1 84 ? -9.707 -2.291 3.374 1.00 90.19 84 TYR A CA 1
ATOM 699 C C . TYR A 1 84 ? -9.624 -1.986 4.878 1.00 90.19 84 TYR A C 1
ATOM 701 O O . TYR A 1 84 ? -10.272 -2.650 5.680 1.00 90.19 84 TYR A O 1
ATOM 709 N N . SER A 1 85 ? -8.906 -0.930 5.274 1.00 89.62 85 SER A N 1
ATOM 710 C CA . SER A 1 85 ? -8.821 -0.510 6.674 1.00 89.62 85 SER A CA 1
ATOM 711 C C . SER A 1 85 ? -10.171 -0.050 7.220 1.00 89.62 85 SER A C 1
ATOM 713 O O . SER A 1 85 ? -10.474 -0.313 8.379 1.00 89.62 85 SER A O 1
ATOM 715 N N . ALA A 1 86 ? -10.987 0.628 6.402 1.00 88.94 86 ALA A N 1
ATOM 716 C CA . ALA A 1 86 ? -12.325 1.060 6.801 1.00 88.94 86 ALA A CA 1
ATOM 717 C C . ALA A 1 86 ? -13.277 -0.131 6.989 1.00 88.94 86 ALA A C 1
ATOM 719 O O . ALA A 1 86 ? -14.013 -0.173 7.971 1.00 88.94 86 ALA A O 1
ATOM 720 N N . GLU A 1 87 ? -13.225 -1.120 6.092 1.00 89.12 87 GLU A N 1
ATOM 721 C CA . GLU A 1 87 ? -13.987 -2.367 6.229 1.00 89.12 87 GLU A CA 1
ATOM 722 C C . GLU A 1 87 ? -13.615 -3.109 7.519 1.00 89.12 87 GLU A C 1
ATOM 724 O O . GLU A 1 87 ? -14.489 -3.540 8.271 1.00 89.12 87 GLU A O 1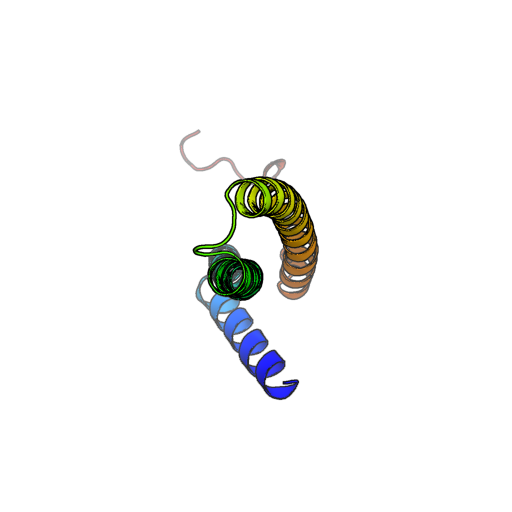
ATOM 729 N N . LEU A 1 88 ? -12.318 -3.211 7.807 1.00 88.06 88 LEU A N 1
ATOM 730 C CA . LEU A 1 88 ? -11.809 -3.915 8.978 1.00 88.06 88 LEU A CA 1
ATOM 731 C C . LEU A 1 88 ? -12.149 -3.178 10.285 1.00 88.06 88 LEU A C 1
ATOM 733 O O . LEU A 1 88 ? -12.607 -3.795 11.242 1.00 88.06 88 LEU A O 1
ATOM 737 N N . ALA A 1 89 ? -12.023 -1.847 10.302 1.00 87.50 89 ALA A N 1
ATOM 738 C CA . ALA A 1 89 ? -12.425 -1.017 11.438 1.00 87.50 89 ALA A CA 1
ATOM 739 C C . ALA A 1 89 ? -13.939 -1.068 11.703 1.00 87.50 89 ALA A C 1
ATOM 741 O O . ALA A 1 89 ? -14.355 -1.015 12.861 1.00 87.50 89 ALA A O 1
ATOM 742 N N . PHE A 1 90 ? -14.759 -1.190 10.651 1.00 86.06 90 PHE A N 1
ATOM 743 C CA . PHE A 1 90 ? -16.201 -1.395 10.784 1.00 86.06 90 PHE A CA 1
ATOM 744 C C . PHE A 1 90 ? -16.517 -2.776 11.368 1.00 86.06 90 PHE A C 1
ATOM 746 O O . PHE A 1 90 ? -17.277 -2.875 12.327 1.00 86.06 90 PHE A O 1
ATOM 753 N N . ARG A 1 91 ? -15.894 -3.838 10.838 1.00 84.88 91 ARG A N 1
ATOM 754 C CA . ARG A 1 91 ? -16.083 -5.218 11.317 1.00 84.88 91 ARG A CA 1
ATOM 755 C C . ARG A 1 91 ? -15.678 -5.400 12.778 1.00 84.88 91 ARG A C 1
ATOM 757 O O . ARG A 1 91 ? -16.362 -6.112 13.502 1.00 84.88 91 ARG A O 1
ATOM 764 N N . TRP A 1 92 ? -14.604 -4.746 13.213 1.00 85.75 92 TRP A N 1
ATOM 765 C CA . TRP A 1 92 ? -14.120 -4.812 14.595 1.00 85.75 92 TRP A CA 1
ATOM 766 C C . TRP A 1 92 ? -14.789 -3.809 15.544 1.00 85.75 92 TRP A C 1
ATOM 768 O O . TRP A 1 92 ? -14.421 -3.738 16.712 1.00 85.75 92 TRP A O 1
ATOM 778 N N . GLY A 1 93 ? -15.762 -3.024 15.069 1.00 80.88 93 GLY A N 1
ATOM 779 C CA . GLY A 1 93 ? -16.537 -2.106 15.910 1.00 80.88 93 GLY A CA 1
ATOM 780 C C . GLY A 1 93 ? -15.766 -0.886 16.431 1.00 80.88 93 GLY A C 1
ATOM 781 O O . GLY A 1 93 ? -16.304 -0.126 17.227 1.00 80.88 93 GLY A O 1
ATOM 782 N N . THR A 1 94 ? -14.534 -0.649 15.973 1.00 75.56 94 THR A N 1
ATOM 783 C CA . THR A 1 94 ? -13.690 0.482 16.409 1.00 75.56 94 THR A CA 1
ATOM 784 C C . THR A 1 94 ? -13.907 1.765 15.612 1.00 75.56 94 THR A C 1
ATOM 786 O O . THR A 1 94 ? -13.204 2.748 15.826 1.00 75.56 94 THR A O 1
ATOM 789 N N . LEU A 1 95 ? -14.836 1.764 14.654 1.00 65.75 95 LEU A N 1
ATOM 790 C CA . LEU A 1 95 ? -15.106 2.926 13.803 1.00 65.75 95 LEU A CA 1
ATOM 791 C C . LEU A 1 95 ? -15.737 4.094 14.589 1.00 65.75 95 LEU A C 1
ATOM 793 O O . LEU A 1 95 ? -15.508 5.242 14.229 1.00 65.75 95 LEU A O 1
ATOM 797 N N . ASP A 1 96 ? -16.461 3.799 15.678 1.00 62.38 96 ASP A N 1
ATOM 798 C CA . ASP A 1 96 ? -17.119 4.770 16.576 1.00 62.38 96 ASP A CA 1
ATOM 799 C C . ASP A 1 96 ? -16.384 4.930 17.925 1.00 62.38 96 ASP A C 1
ATOM 801 O O . ASP A 1 96 ? -16.977 5.230 18.962 1.00 62.38 96 ASP A O 1
ATOM 805 N N . GLN A 1 97 ? -15.071 4.680 17.956 1.00 62.88 97 GLN A N 1
ATOM 806 C CA . GLN A 1 97 ? -14.274 4.958 19.149 1.00 62.88 97 GLN A CA 1
ATOM 807 C C . GLN A 1 97 ? -14.283 6.482 19.377 1.00 62.88 97 GLN A C 1
ATOM 809 O O . GLN A 1 97 ? -13.717 7.227 18.581 1.00 62.88 97 GLN A O 1
ATOM 814 N N . ARG A 1 98 ? -14.972 6.940 20.434 1.00 53.38 98 ARG A N 1
ATOM 815 C CA . ARG A 1 98 ? -15.102 8.362 20.798 1.00 53.38 98 ARG A CA 1
ATOM 816 C C . ARG A 1 98 ? -13.740 9.056 20.762 1.00 53.38 98 ARG A C 1
ATOM 818 O O . ARG A 1 98 ? -12.793 8.532 21.343 1.00 53.38 98 ARG A O 1
ATOM 825 N N . ASP A 1 99 ? -13.685 10.211 20.095 1.00 57.53 99 ASP A N 1
ATOM 826 C CA . ASP A 1 99 ? -12.478 11.017 19.900 1.00 57.53 99 ASP A CA 1
ATOM 827 C C . ASP A 1 99 ? -11.607 11.072 21.162 1.00 57.53 99 ASP A C 1
ATOM 829 O O . ASP A 1 99 ? -12.118 11.299 22.262 1.00 57.53 99 ASP A O 1
ATOM 833 N N . ASP A 1 100 ? -10.283 10.979 20.987 1.00 59.06 100 ASP A N 1
ATOM 834 C CA . ASP A 1 100 ? -9.267 11.177 22.039 1.00 59.06 100 ASP A CA 1
ATOM 835 C C . ASP A 1 100 ? -9.455 12.503 22.818 1.00 59.06 100 ASP A C 1
ATOM 837 O O . ASP A 1 100 ? -8.887 12.688 23.890 1.00 59.06 100 ASP A O 1
ATOM 841 N N . LEU A 1 101 ? -10.285 13.420 22.304 1.00 61.66 101 LEU A N 1
ATOM 842 C CA . LEU A 1 101 ? -10.764 14.634 22.971 1.00 61.66 101 LEU A CA 1
ATOM 843 C C . LEU A 1 101 ? -11.560 14.366 24.262 1.00 61.66 101 LEU A C 1
ATOM 845 O O . LEU A 1 101 ? -11.618 15.238 25.125 1.00 61.66 101 LEU A O 1
ATOM 849 N N . LEU A 1 102 ? -12.189 13.194 24.384 1.00 62.97 102 LEU A N 1
ATOM 850 C CA . LEU A 1 102 ? -12.908 12.740 25.580 1.00 62.97 102 LEU A CA 1
ATOM 851 C C . LEU A 1 102 ? -12.123 11.684 26.372 1.00 62.97 102 LEU A C 1
ATOM 853 O O . LEU A 1 102 ? -12.624 11.194 27.385 1.00 62.97 102 LEU A O 1
ATOM 857 N N . ALA A 1 103 ? -10.929 11.302 25.910 1.00 65.69 103 ALA A N 1
ATOM 858 C CA . ALA A 1 103 ? -10.072 10.391 26.649 1.00 65.69 103 ALA A CA 1
ATOM 859 C C . ALA A 1 103 ? -9.519 11.113 27.882 1.00 65.69 103 ALA A C 1
ATOM 861 O O . ALA A 1 103 ? -9.074 12.260 27.802 1.00 65.69 103 ALA A O 1
ATOM 862 N N . GLU A 1 104 ? -9.555 10.446 29.036 1.00 69.75 104 GLU A N 1
ATOM 863 C CA . GLU A 1 104 ? -8.970 11.015 30.245 1.00 69.75 104 GLU A CA 1
ATOM 864 C C . GLU A 1 104 ? -7.472 11.277 30.030 1.00 69.75 104 GLU A C 1
ATOM 866 O O . GLU A 1 104 ? -6.775 10.457 29.413 1.00 69.75 104 GLU A O 1
ATOM 871 N N . PRO A 1 105 ? -6.958 12.421 30.514 1.00 71.50 105 PRO A N 1
ATOM 872 C CA . PRO A 1 105 ? -5.554 12.746 30.373 1.00 71.50 105 PRO A CA 1
ATOM 873 C C . PRO A 1 105 ? -4.721 11.642 31.021 1.00 71.50 105 PRO A C 1
ATOM 875 O O . PRO A 1 105 ? -4.931 11.236 32.165 1.00 71.50 105 PRO A O 1
ATOM 878 N N . ARG A 1 106 ? -3.778 11.118 30.240 1.00 79.12 106 ARG A N 1
ATOM 879 C CA . ARG A 1 106 ? -2.841 10.083 30.675 1.00 79.12 106 ARG A CA 1
ATOM 880 C C . ARG A 1 106 ? -2.174 10.511 31.994 1.00 79.12 106 ARG A C 1
ATOM 882 O O . ARG A 1 106 ? -1.680 11.637 32.061 1.00 79.12 106 ARG A O 1
ATOM 889 N N . PRO A 1 107 ? -2.132 9.642 33.020 1.00 76.88 107 PRO A N 1
ATOM 890 C CA . PRO A 1 107 ? -1.710 10.021 34.365 1.00 76.88 107 PRO A CA 1
ATOM 891 C C . PRO A 1 107 ? -0.222 10.386 34.367 1.00 76.88 107 PRO A C 1
ATOM 893 O O . PRO A 1 107 ? 0.620 9.496 34.428 1.00 76.88 107 PRO A O 1
ATOM 896 N N . LEU A 1 108 ? 0.060 11.686 34.195 1.00 75.44 108 LEU A N 1
ATOM 897 C CA . LEU A 1 108 ? 1.331 12.433 34.312 1.00 75.44 108 LEU A CA 1
ATOM 898 C C . LEU A 1 108 ? 1.285 13.812 33.599 1.00 75.44 108 LEU A C 1
ATOM 900 O O . LEU A 1 108 ? 2.303 14.503 33.596 1.00 75.44 108 LEU A O 1
ATOM 904 N N . PHE A 1 109 ? 0.142 14.230 33.032 1.00 53.66 109 PHE A N 1
ATOM 905 C CA . PHE A 1 109 ? -0.146 15.625 32.658 1.00 53.66 109 PHE A CA 1
ATOM 906 C C . PHE A 1 109 ? -1.535 16.040 33.130 1.00 53.66 109 PHE A C 1
ATOM 908 O O . PHE A 1 109 ? -2.492 15.316 32.784 1.00 53.66 109 PHE A O 1
#

Foldseek 3Di:
DVVVVVVVVVVLVVCCVVVNPVVSLVVVVVVLVVVLVVVLVVVVVVCCVPPPPDDPVVVVVSVVVSVVVVVVSVVVSVVVSVVVSVVSCVVNVVPPVPDCVPPDPDPPD

Sequence (109 aa):
RQLELLLHNFRLDDIAEYFGVKIGMYFAWLGHYTTALSIPAIVGFFFWLCCNGRHQTLEDIGYVLFSVFNVVWATTYLQAWKRYSAELAFRWGTLDQRDDLLAEPRPLF

pLDDT: mean 82.11, std 11.44, range [40.62, 94.5]

Radius of gyration: 20.49 Å; chains: 1; bounding box: 38×36×62 Å

Secondary structure (DSSP, 8-state):
-HHHHHHHHHHHHHHHHHH-HHHHHHHHHHHHHHHHHHHHHHHHHHHHHHHTTS-HHHHHHHHHHHHHHHHHHHHHHHHHHHHHHHHHHHHTTGGG---GGGSPPPTT-

InterPro domains:
  IPR007632 Anoctamin [PTHR12308] (12-109)
  IPR049452 Anoctamin, transmembrane domain [PF04547] (15-109)